Protein AF-A0A537R2C5-F1 (afdb_monomer)

Solvent-accessible surface area (backbone atoms only — not comparable to full-atom values): 10539 Å² total; per-residue (Å²): 134,56,74,46,48,55,47,27,55,50,44,60,73,50,42,86,79,53,72,88,40,37,68,60,28,15,55,44,18,40,30,24,37,72,54,64,41,47,84,68,10,50,63,32,22,53,49,10,32,71,73,36,77,84,40,62,63,21,53,47,34,40,43,50,49,23,58,80,66,71,33,44,68,65,31,44,73,51,46,56,64,50,57,74,73,48,57,84,86,39,92,55,37,40,61,50,36,50,53,49,22,50,29,27,50,74,73,66,39,53,68,61,19,46,50,37,43,58,64,37,50,54,46,62,78,69,73,76,79,80,99,71,70,89,83,88,86,62,95,45,97,82,61,68,70,84,76,79,79,70,78,91,76,66,76,92,85,81,86,75,92,61,96,76,83,78,67,85,86,81,82,81,82,75,133

Nearest PDB structures (foldseek):
  6b85-assembly1_J  TM=8.471E-01  e=8.759E-04  synthetic construct
  5lfl-assembly6_F  TM=8.154E-01  e=1.822E-03  Solidesulfovibrio magneticus RS-1
  5lfm-assembly6_F  TM=8.077E-01  e=2.326E-03  Solidesulfovibrio magneticus RS-1
  5g05-assembly1_H  TM=8.614E-01  e=6.811E-03  Homo sapiens
  5g04-assembly1_F  TM=8.557E-01  e=8.280E-03  Homo sapiens

pLDDT: mean 75.09, std 28.0, range [24.53, 98.62]

Foldseek 3Di:
DDPLVVQLVVLVVCVVVQDLPLV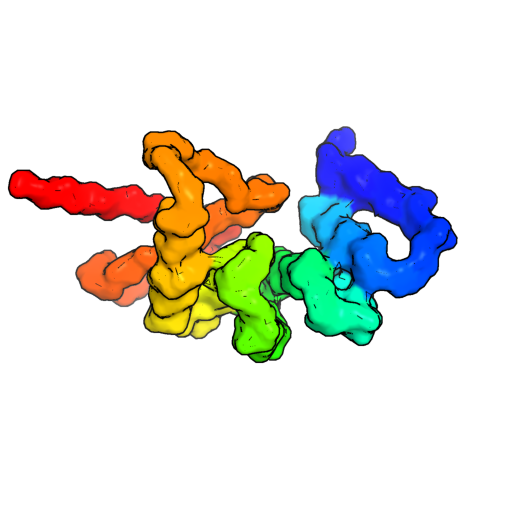SLLSNLQSCVLVVVLVVSQVSLVSSCVVPVLPLSSLLSNLSSCVSVVNLVSNLVNLVVNLVPDDLPDPCNLVSLQSNLVSCVSVVVQVSSQVSCVPRVVVVVPPDDDDDDDDDDDVRPLDAGDDHDDPVPDDPDDDDDDPDDDDDDDDPPDD

Mean predicted aligned error: 11.62 Å

Structure (mmCIF, N/CA/C/O backbone):
data_AF-A0A537R2C5-F1
#
_entry.id   AF-A0A537R2C5-F1
#
loop_
_atom_site.group_PDB
_atom_site.id
_atom_site.type_symbol
_atom_site.label_atom_id
_atom_site.label_alt_id
_atom_site.label_comp_id
_atom_site.label_asym_id
_atom_site.label_entity_id
_atom_site.label_seq_id
_atom_site.pdbx_PDB_ins_code
_atom_site.Cartn_x
_atom_site.Cartn_y
_atom_site.Cartn_z
_atom_site.occupancy
_atom_site.B_iso_or_equiv
_atom_site.auth_seq_id
_atom_site.auth_comp_id
_atom_site.auth_asym_id
_atom_site.auth_atom_id
_atom_site.pdbx_PDB_model_num
ATOM 1 N N . LEU A 1 1 ? 3.332 24.018 -11.115 1.00 61.28 1 LEU A N 1
ATOM 2 C CA . LEU A 1 1 ? 3.106 22.568 -10.921 1.00 61.28 1 LEU A CA 1
ATOM 3 C C . LEU A 1 1 ? 3.542 22.211 -9.506 1.00 61.28 1 LEU A C 1
ATOM 5 O O . LEU A 1 1 ? 4.468 22.844 -9.009 1.00 61.28 1 LEU A O 1
ATOM 9 N N . GLY A 1 2 ? 2.831 21.313 -8.822 1.00 88.69 2 GLY A N 1
ATOM 10 C CA . GLY A 1 2 ? 3.183 20.904 -7.456 1.00 88.69 2 GLY A CA 1
ATOM 11 C C . GLY A 1 2 ? 4.379 19.949 -7.443 1.00 88.69 2 GLY A C 1
ATOM 12 O O . GLY A 1 2 ? 4.576 19.212 -8.401 1.00 88.69 2 GLY A O 1
ATOM 13 N N . GLN A 1 3 ? 5.155 19.933 -6.354 1.00 90.94 3 GLN A N 1
ATOM 14 C CA . GLN A 1 3 ? 6.331 19.056 -6.212 1.00 90.94 3 GLN A CA 1
ATOM 15 C C . GLN A 1 3 ? 5.997 17.572 -6.444 1.00 90.94 3 GLN A C 1
ATOM 17 O O . GLN A 1 3 ? 6.756 16.867 -7.095 1.00 90.94 3 GLN A O 1
ATOM 22 N N . LYS A 1 4 ? 4.850 17.106 -5.936 1.00 90.44 4 LYS A N 1
ATOM 23 C CA . LYS A 1 4 ? 4.403 15.709 -6.066 1.00 90.44 4 LYS A CA 1
ATOM 24 C C . LYS A 1 4 ? 4.153 15.314 -7.522 1.00 90.44 4 LYS A C 1
ATOM 26 O O . LYS A 1 4 ? 4.653 14.289 -7.968 1.00 90.44 4 LYS A O 1
ATOM 31 N N . HIS A 1 5 ? 3.501 16.198 -8.268 1.00 93.62 5 HIS A N 1
ATOM 32 C CA . HIS A 1 5 ? 3.279 16.040 -9.699 1.00 93.62 5 HIS A CA 1
ATOM 33 C C . HIS A 1 5 ? 4.591 15.938 -10.482 1.00 93.62 5 HIS A C 1
ATOM 35 O O . HIS A 1 5 ? 4.765 15.025 -11.277 1.00 93.62 5 HIS A O 1
ATOM 41 N N . GLN A 1 6 ? 5.561 16.809 -10.184 1.00 96.25 6 GLN A N 1
ATOM 42 C CA . GLN A 1 6 ? 6.879 16.770 -10.833 1.00 96.25 6 GLN A CA 1
ATOM 43 C C . GLN A 1 6 ? 7.625 15.455 -10.566 1.00 96.25 6 GLN A C 1
ATOM 45 O O . GLN A 1 6 ? 8.358 14.973 -11.427 1.00 96.25 6 GLN A O 1
ATOM 50 N N . ILE A 1 7 ? 7.456 14.872 -9.375 1.00 94.94 7 ILE A N 1
ATOM 51 C CA . ILE A 1 7 ? 8.039 13.567 -9.044 1.00 94.94 7 ILE A CA 1
ATOM 52 C C . ILE A 1 7 ? 7.338 12.460 -9.839 1.00 94.94 7 ILE A C 1
ATOM 54 O O . ILE A 1 7 ? 8.027 11.598 -10.376 1.00 94.94 7 ILE A O 1
ATOM 58 N N . ALA A 1 8 ? 6.007 12.484 -9.956 1.00 96.44 8 ALA A N 1
ATOM 59 C CA . ALA A 1 8 ? 5.268 11.517 -10.771 1.00 96.44 8 ALA A CA 1
ATOM 60 C C . ALA A 1 8 ? 5.702 11.570 -12.248 1.00 96.44 8 ALA A C 1
ATOM 62 O O . ALA A 1 8 ? 6.111 10.544 -12.790 1.00 96.44 8 ALA A O 1
ATOM 63 N N . GLU A 1 9 ? 5.755 12.766 -12.845 1.00 97.81 9 GLU A N 1
ATOM 64 C CA . GLU A 1 9 ? 6.231 12.971 -14.223 1.00 97.81 9 GLU A CA 1
ATOM 65 C C . GLU A 1 9 ? 7.676 12.480 -14.420 1.00 97.81 9 GLU A C 1
ATOM 67 O O . GLU A 1 9 ? 8.003 11.860 -15.434 1.00 97.81 9 GLU A O 1
ATOM 72 N N . LEU A 1 10 ? 8.558 12.723 -13.442 1.00 97.44 10 LEU A N 1
ATOM 73 C CA . LEU A 1 10 ? 9.929 12.217 -13.486 1.00 97.44 10 LEU A CA 1
ATOM 74 C C . LEU A 1 10 ? 9.949 10.685 -13.502 1.00 97.44 10 LEU A C 1
ATOM 76 O O . LEU A 1 10 ? 10.650 10.104 -14.331 1.00 97.44 10 LEU A O 1
ATOM 80 N N . MET A 1 11 ? 9.186 10.036 -12.620 1.00 97.81 11 MET A N 1
ATOM 81 C CA . MET A 1 11 ? 9.103 8.575 -12.570 1.00 97.81 11 MET A CA 1
ATOM 82 C C . MET A 1 11 ? 8.558 8.006 -13.886 1.00 97.81 11 MET A C 1
ATOM 84 O O . MET A 1 11 ? 9.137 7.059 -14.414 1.00 97.81 11 MET A O 1
ATOM 88 N N . ASP A 1 12 ? 7.534 8.624 -14.479 1.00 97.56 12 ASP A N 1
ATOM 89 C CA . ASP A 1 12 ? 7.016 8.231 -15.796 1.00 97.56 12 ASP A CA 1
ATOM 90 C C . ASP A 1 12 ? 8.083 8.338 -16.890 1.00 97.56 12 ASP A C 1
ATOM 92 O O . ASP A 1 12 ? 8.248 7.418 -17.693 1.00 97.56 12 ASP A O 1
ATOM 96 N N . SER A 1 13 ? 8.854 9.430 -16.892 1.00 97.94 13 SER A N 1
ATOM 97 C CA . SER A 1 13 ? 9.886 9.674 -17.906 1.00 97.94 13 SER A CA 1
ATOM 98 C C . SER A 1 13 ? 11.009 8.633 -17.895 1.00 97.94 13 SER A C 1
ATOM 100 O O . SER A 1 13 ? 11.577 8.334 -18.946 1.00 97.94 13 SER A O 1
ATOM 102 N N . ILE A 1 14 ? 11.319 8.057 -16.728 1.00 97.69 14 ILE A N 1
ATOM 103 C CA . ILE A 1 14 ? 12.403 7.079 -16.578 1.00 97.69 14 ILE A CA 1
ATOM 104 C C . ILE A 1 14 ? 11.908 5.628 -16.577 1.00 97.69 14 ILE A C 1
ATOM 106 O O . ILE A 1 14 ? 12.720 4.725 -16.772 1.00 97.69 14 ILE A O 1
ATOM 110 N N . ALA A 1 15 ? 10.600 5.387 -16.418 1.00 97.38 15 ALA A N 1
ATOM 111 C CA . ALA A 1 15 ? 10.003 4.051 -16.345 1.00 97.38 15 ALA A CA 1
ATOM 112 C C . ALA A 1 15 ? 10.419 3.084 -17.476 1.00 97.38 15 ALA A C 1
ATOM 114 O O . ALA A 1 15 ? 10.689 1.918 -17.168 1.00 97.38 15 ALA A O 1
ATOM 115 N N . PRO A 1 16 ? 10.568 3.511 -18.752 1.00 97.00 16 PRO A N 1
ATOM 116 C CA . PRO A 1 16 ? 11.005 2.615 -19.827 1.00 97.00 16 PRO A CA 1
ATOM 117 C C . PRO A 1 16 ? 12.372 1.948 -19.599 1.00 97.00 16 PRO A C 1
ATOM 119 O O . PRO A 1 16 ? 12.661 0.932 -20.227 1.00 97.00 16 PRO A O 1
ATOM 122 N N . HIS A 1 17 ? 13.213 2.490 -18.712 1.00 97.19 17 HIS A N 1
ATOM 123 C CA . HIS A 1 17 ? 14.545 1.954 -18.418 1.00 97.19 17 HIS A CA 1
ATOM 124 C C . HIS A 1 17 ? 14.566 0.883 -17.320 1.00 97.19 17 HIS A C 1
ATOM 126 O O . HIS A 1 17 ? 15.577 0.198 -17.173 1.00 97.19 17 HIS A O 1
ATOM 132 N N . PHE A 1 18 ? 13.481 0.731 -16.555 1.00 95.50 18 PHE A N 1
ATOM 133 C CA . PHE A 1 18 ? 13.430 -0.155 -15.385 1.00 95.50 18 PHE A CA 1
ATOM 134 C C . PHE A 1 18 ? 12.603 -1.425 -15.611 1.00 95.50 18 PHE A C 1
ATOM 136 O O . PHE A 1 18 ? 12.719 -2.372 -14.835 1.00 95.50 18 PHE A O 1
ATOM 143 N N . GLY A 1 19 ? 11.794 -1.477 -16.676 1.00 92.56 19 GLY A N 1
ATOM 144 C CA . GLY A 1 19 ? 10.922 -2.619 -16.954 1.00 92.56 19 GLY A CA 1
ATOM 145 C C . GLY A 1 19 ? 10.036 -2.962 -15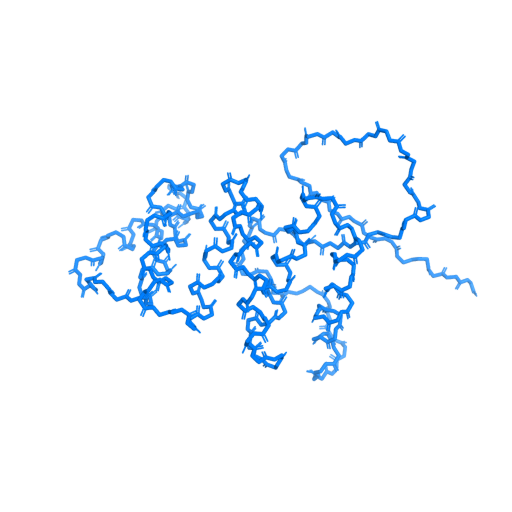.751 1.00 92.56 19 GLY A C 1
ATOM 146 O O . GLY A 1 19 ? 9.431 -2.080 -15.147 1.00 92.56 19 GLY A O 1
ATOM 147 N N . ASP A 1 20 ? 10.011 -4.243 -15.387 1.00 94.06 20 ASP A N 1
ATOM 148 C CA . ASP A 1 20 ? 9.252 -4.774 -14.249 1.00 94.06 20 ASP A CA 1
ATOM 149 C C . ASP A 1 20 ? 10.087 -4.832 -12.950 1.00 94.06 20 ASP A C 1
ATOM 151 O O . ASP A 1 20 ? 9.872 -5.701 -12.111 1.00 94.06 20 ASP A O 1
ATOM 155 N N . ASP A 1 21 ? 11.073 -3.953 -12.751 1.00 97.75 21 ASP A N 1
ATOM 156 C CA . ASP A 1 21 ? 11.837 -3.931 -11.499 1.00 97.75 21 ASP A CA 1
ATOM 157 C C . ASP A 1 21 ? 10.928 -3.640 -10.286 1.00 97.75 21 ASP A C 1
ATOM 159 O O . ASP A 1 21 ? 10.270 -2.598 -10.195 1.00 97.75 21 ASP A O 1
ATOM 163 N N . TYR A 1 22 ? 10.884 -4.572 -9.325 1.00 97.94 22 TYR A N 1
ATOM 164 C CA . TYR A 1 22 ? 9.967 -4.486 -8.184 1.00 97.94 22 TYR A CA 1
ATOM 165 C C . TYR A 1 22 ? 10.233 -3.245 -7.326 1.00 97.94 22 TYR A C 1
ATOM 167 O O . TYR A 1 22 ? 9.301 -2.692 -6.734 1.00 97.94 22 TYR A O 1
ATOM 175 N N . TRP A 1 23 ? 11.496 -2.820 -7.222 1.00 96.81 23 TRP A N 1
ATOM 176 C CA . TRP A 1 23 ? 11.889 -1.670 -6.421 1.00 96.81 23 TRP A CA 1
ATOM 177 C C . TRP A 1 23 ? 11.364 -0.407 -7.094 1.00 96.81 23 TRP A C 1
ATOM 179 O O . TRP A 1 23 ? 10.569 0.306 -6.480 1.00 96.81 23 TRP A O 1
ATOM 189 N N . PHE A 1 24 ? 11.663 -0.205 -8.376 1.00 98.12 24 PHE A N 1
ATOM 190 C CA . PHE A 1 24 ? 11.184 0.934 -9.149 1.00 98.12 24 PHE A CA 1
ATOM 191 C C . PHE A 1 24 ? 9.655 1.043 -9.139 1.00 98.12 24 PHE A C 1
ATOM 193 O O . PHE A 1 24 ? 9.118 2.105 -8.818 1.00 98.12 24 PHE A O 1
ATOM 200 N N . LEU A 1 25 ? 8.946 -0.064 -9.390 1.00 98.44 25 LEU A N 1
ATOM 201 C CA . LEU A 1 25 ? 7.481 -0.099 -9.376 1.00 98.44 25 LEU A CA 1
ATOM 202 C C . LEU A 1 25 ? 6.892 0.371 -8.038 1.00 98.44 25 LEU A C 1
ATOM 204 O O . LEU A 1 25 ? 5.871 1.059 -8.034 1.00 98.44 25 LEU A O 1
ATOM 208 N N . SER A 1 26 ? 7.542 0.061 -6.907 1.00 97.88 26 SER A N 1
ATOM 209 C CA . SER A 1 26 ? 7.080 0.528 -5.592 1.00 97.88 26 SER A CA 1
ATOM 210 C C . SER A 1 26 ? 7.213 2.044 -5.413 1.00 97.88 26 SER A C 1
ATOM 212 O O . SER A 1 26 ? 6.301 2.678 -4.885 1.00 97.88 26 SER A O 1
ATOM 214 N N . TYR A 1 27 ? 8.309 2.648 -5.884 1.00 97.69 27 TYR A N 1
ATOM 215 C CA . TYR A 1 27 ? 8.494 4.103 -5.838 1.00 97.69 27 TYR A CA 1
ATOM 216 C C . TYR A 1 27 ? 7.594 4.820 -6.841 1.00 97.69 27 TYR A C 1
ATOM 218 O O . TYR A 1 27 ? 7.046 5.874 -6.525 1.00 97.69 27 TYR A O 1
ATOM 226 N N . HIS A 1 28 ? 7.409 4.245 -8.031 1.00 98.25 28 HIS A N 1
ATOM 227 C CA . HIS A 1 28 ? 6.552 4.820 -9.065 1.00 98.25 28 HIS A CA 1
ATOM 228 C C . HIS A 1 28 ? 5.098 4.860 -8.602 1.00 98.25 28 HIS A C 1
ATOM 230 O O . HIS A 1 28 ? 4.462 5.911 -8.654 1.00 98.25 28 HIS A O 1
ATOM 236 N N . ALA A 1 29 ? 4.600 3.751 -8.051 1.00 98.06 29 ALA A N 1
ATOM 237 C CA . ALA A 1 29 ? 3.275 3.717 -7.450 1.00 98.06 29 ALA A CA 1
ATOM 238 C C . ALA A 1 29 ? 3.126 4.748 -6.324 1.00 98.06 29 ALA A C 1
ATOM 240 O O . ALA A 1 29 ? 2.067 5.359 -6.193 1.00 98.06 29 ALA A O 1
ATOM 241 N N . MET A 1 30 ? 4.182 4.980 -5.536 1.00 96.81 30 MET A N 1
ATOM 242 C CA . MET A 1 30 ? 4.128 5.980 -4.479 1.00 96.81 30 MET A CA 1
ATOM 243 C C . MET A 1 30 ? 4.047 7.407 -4.998 1.00 96.81 30 MET A C 1
ATOM 245 O O . MET A 1 30 ? 3.183 8.155 -4.546 1.00 96.81 30 MET A O 1
ATOM 249 N N . ALA A 1 31 ? 4.865 7.760 -5.986 1.00 96.62 31 ALA A N 1
ATOM 250 C CA . ALA A 1 31 ? 4.797 9.066 -6.629 1.00 96.62 31 ALA A CA 1
ATOM 251 C C . ALA A 1 31 ? 3.400 9.339 -7.218 1.00 96.62 31 ALA A C 1
ATOM 253 O O . ALA A 1 31 ? 2.819 10.394 -6.963 1.00 96.62 31 ALA A O 1
ATOM 254 N N . LEU A 1 32 ? 2.830 8.357 -7.925 1.00 97.44 32 LEU A N 1
ATOM 255 C CA . LEU A 1 32 ? 1.480 8.444 -8.492 1.00 97.44 32 LEU A CA 1
ATOM 256 C C . LEU A 1 32 ? 0.409 8.583 -7.406 1.00 97.44 32 LEU A C 1
ATOM 258 O O . LEU A 1 32 ? -0.459 9.448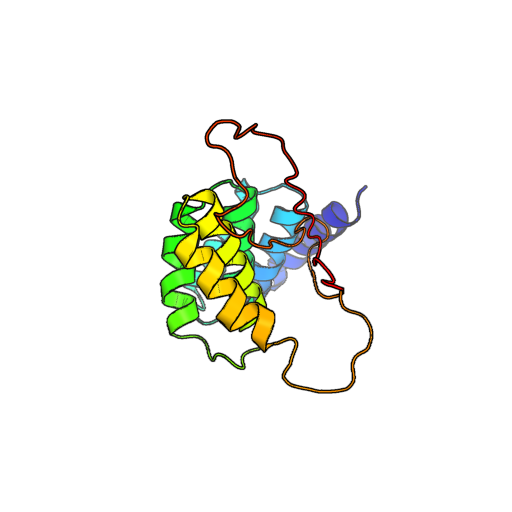 -7.499 1.00 97.44 32 LEU A O 1
ATOM 262 N N . SER A 1 33 ? 0.483 7.775 -6.345 1.00 95.69 33 SER A N 1
ATOM 263 C CA . SER A 1 33 ? -0.464 7.839 -5.227 1.00 95.69 33 SER A CA 1
ATOM 264 C C . SER A 1 33 ? -0.432 9.196 -4.531 1.00 95.69 33 SER A C 1
ATOM 266 O O . SER A 1 33 ? -1.478 9.758 -4.218 1.00 95.69 33 SER A O 1
ATOM 268 N N . GLU A 1 34 ? 0.758 9.754 -4.306 1.00 91.81 34 GLU A N 1
ATOM 269 C CA . GLU A 1 34 ? 0.906 11.057 -3.667 1.00 91.81 34 GLU A CA 1
ATOM 270 C C . GLU A 1 34 ? 0.386 12.210 -4.531 1.00 91.81 34 GLU A C 1
ATOM 272 O O . GLU A 1 34 ? -0.102 13.204 -3.978 1.00 91.81 34 GLU A O 1
ATOM 277 N N . ASP A 1 35 ? 0.470 12.073 -5.856 1.00 94.75 35 ASP A N 1
ATOM 278 C CA . ASP A 1 35 ? -0.135 12.987 -6.829 1.00 94.75 35 ASP A CA 1
ATOM 279 C C . ASP A 1 35 ? -1.651 12.762 -7.012 1.00 94.75 35 ASP A C 1
ATOM 281 O O . ASP A 1 35 ? -2.327 13.535 -7.686 1.00 94.75 35 ASP A O 1
ATOM 285 N N . GLY A 1 36 ? -2.221 11.738 -6.367 1.00 93.56 36 GLY A N 1
ATOM 286 C CA . GLY A 1 36 ? -3.647 11.403 -6.426 1.00 93.56 36 GLY A CA 1
ATOM 287 C C . GLY A 1 36 ? -4.044 10.509 -7.606 1.00 93.56 36 GLY A C 1
ATOM 288 O O . GLY A 1 36 ? -5.227 10.222 -7.785 1.00 93.56 36 GLY A O 1
ATOM 289 N N . GLN A 1 37 ? -3.079 10.019 -8.384 1.00 96.94 37 GLN A N 1
ATOM 290 C CA . GLN A 1 37 ? -3.276 9.125 -9.527 1.00 96.94 37 GLN A CA 1
ATOM 291 C C . GLN A 1 37 ? -3.423 7.659 -9.067 1.00 96.94 37 GLN A C 1
ATOM 293 O O . GLN A 1 37 ? -2.671 6.765 -9.457 1.00 96.94 37 GLN A O 1
ATOM 298 N N . LEU A 1 38 ? -4.399 7.398 -8.190 1.00 96.25 38 LEU A N 1
ATOM 299 C CA . LEU A 1 38 ? -4.562 6.105 -7.505 1.00 96.25 38 LEU A CA 1
ATOM 300 C C . LEU A 1 38 ? -4.845 4.936 -8.460 1.00 96.25 38 LEU A C 1
ATOM 302 O O . LEU A 1 38 ? -4.341 3.832 -8.245 1.00 96.25 38 LEU A O 1
ATOM 306 N N . ALA A 1 39 ? -5.602 5.183 -9.533 1.00 97.69 39 ALA A N 1
ATOM 307 C CA . ALA A 1 39 ? -5.913 4.173 -10.546 1.00 97.69 39 ALA A CA 1
ATOM 308 C C . ALA A 1 39 ? -4.654 3.654 -11.261 1.00 97.69 39 ALA A C 1
ATOM 310 O O . ALA A 1 39 ? -4.583 2.479 -11.612 1.00 97.69 39 ALA A O 1
ATOM 311 N N . GLU A 1 40 ? -3.646 4.510 -11.433 1.00 97.94 40 GLU A N 1
ATOM 312 C CA . GLU A 1 40 ? -2.367 4.153 -12.053 1.00 97.94 40 GLU A CA 1
ATOM 313 C C . GLU A 1 40 ? -1.382 3.567 -11.034 1.00 97.94 40 GLU A C 1
ATOM 315 O O . GLU A 1 40 ? -0.597 2.673 -11.360 1.00 97.94 40 GLU A O 1
ATOM 320 N N . ALA A 1 41 ? -1.454 4.019 -9.778 1.00 98.25 41 ALA A N 1
ATOM 321 C CA . ALA A 1 41 ? -0.631 3.513 -8.685 1.00 98.25 41 ALA A CA 1
ATOM 322 C C . ALA A 1 41 ? -0.950 2.050 -8.322 1.00 98.25 41 ALA A C 1
ATOM 324 O O . ALA A 1 41 ? -0.030 1.249 -8.129 1.00 98.25 41 ALA A O 1
ATOM 325 N N . ARG A 1 42 ? -2.240 1.686 -8.245 1.00 98.19 42 ARG A N 1
ATOM 326 C CA . ARG A 1 42 ? -2.723 0.357 -7.819 1.00 98.19 42 ARG A CA 1
ATOM 327 C C . ARG A 1 42 ? -2.079 -0.820 -8.575 1.00 98.19 42 ARG A C 1
ATOM 329 O O . ARG A 1 42 ? -1.446 -1.644 -7.913 1.00 98.19 42 ARG A O 1
ATOM 336 N N . PRO A 1 43 ? -2.148 -0.914 -9.916 1.00 98.31 43 PRO A N 1
ATOM 337 C CA . PRO A 1 43 ? -1.568 -2.053 -10.631 1.00 98.31 43 PRO A CA 1
ATOM 338 C C . PRO A 1 43 ? -0.041 -2.128 -10.485 1.00 98.31 43 PRO A C 1
ATOM 340 O O . PRO A 1 43 ? 0.527 -3.220 -10.448 1.00 98.31 43 PRO A O 1
ATOM 343 N N . LYS A 1 44 ? 0.648 -0.985 -10.359 1.00 98.44 44 LYS A N 1
ATOM 344 C CA . LYS A 1 44 ? 2.108 -0.955 -10.176 1.00 98.44 44 LYS A CA 1
ATOM 345 C C . LYS A 1 44 ? 2.520 -1.489 -8.812 1.00 98.44 44 LYS A C 1
ATOM 347 O O . LYS A 1 44 ? 3.462 -2.278 -8.728 1.00 98.44 44 LYS A O 1
ATOM 352 N N . ILE A 1 45 ? 1.817 -1.092 -7.749 1.00 98.56 45 ILE A N 1
ATOM 353 C CA . ILE A 1 45 ? 2.160 -1.561 -6.409 1.00 98.56 45 ILE A CA 1
ATOM 354 C C . ILE A 1 45 ? 1.817 -3.036 -6.216 1.00 98.56 45 ILE A C 1
ATOM 356 O O . ILE A 1 45 ? 2.612 -3.763 -5.628 1.00 98.56 45 ILE A O 1
ATOM 360 N N . GLU A 1 46 ? 0.704 -3.501 -6.788 1.00 98.38 46 GLU A N 1
ATOM 361 C CA . GLU A 1 46 ? 0.347 -4.923 -6.822 1.00 98.38 46 GLU A CA 1
ATOM 362 C C . GLU A 1 46 ? 1.400 -5.747 -7.563 1.00 98.38 46 GLU A C 1
ATOM 364 O O . GLU A 1 46 ? 1.846 -6.783 -7.067 1.00 98.38 46 GLU A O 1
ATOM 369 N N . ARG A 1 47 ? 1.874 -5.256 -8.715 1.00 98.38 47 ARG A N 1
ATOM 370 C CA . ARG A 1 47 ? 2.960 -5.904 -9.456 1.00 98.38 47 ARG A CA 1
ATOM 371 C C . ARG A 1 47 ? 4.256 -5.944 -8.645 1.00 98.38 47 ARG A C 1
ATOM 373 O O . ARG A 1 47 ? 4.902 -6.989 -8.608 1.00 98.38 47 ARG A O 1
ATOM 380 N N . SER A 1 48 ? 4.614 -4.852 -7.969 1.00 98.62 48 SER A N 1
ATOM 381 C CA . SER A 1 48 ? 5.802 -4.779 -7.109 1.00 98.62 48 SER A CA 1
ATOM 382 C C . SER A 1 48 ? 5.775 -5.828 -5.992 1.00 98.62 48 SER A C 1
ATOM 384 O O . SER A 1 48 ? 6.727 -6.603 -5.857 1.00 98.62 48 SER A O 1
ATOM 386 N N . VAL A 1 49 ? 4.681 -5.904 -5.222 1.00 98.25 49 VAL A N 1
ATOM 387 C CA . VAL A 1 49 ? 4.572 -6.868 -4.112 1.00 98.25 49 VAL A CA 1
ATOM 388 C C . VAL A 1 49 ? 4.450 -8.310 -4.603 1.00 98.25 49 VAL A C 1
ATOM 390 O O . VAL A 1 49 ? 4.925 -9.215 -3.926 1.00 98.25 49 VAL A O 1
ATOM 393 N N . ALA A 1 50 ? 3.887 -8.544 -5.793 1.00 98.25 50 ALA A N 1
ATOM 394 C CA . ALA A 1 50 ? 3.859 -9.874 -6.400 1.00 98.25 50 ALA A CA 1
ATOM 395 C C . ALA A 1 50 ? 5.257 -10.354 -6.828 1.00 98.25 50 ALA A C 1
ATOM 397 O O . ALA A 1 50 ? 5.572 -11.535 -6.696 1.00 98.25 50 ALA A O 1
ATOM 398 N N . LEU A 1 51 ? 6.100 -9.450 -7.335 1.00 98.44 51 LEU A N 1
ATOM 399 C CA . LEU A 1 51 ? 7.468 -9.768 -7.754 1.00 98.44 51 LEU A CA 1
ATOM 400 C C . LEU A 1 51 ? 8.412 -9.986 -6.570 1.00 98.44 51 LEU A C 1
ATOM 402 O O . LEU A 1 51 ? 9.275 -10.861 -6.625 1.00 98.44 51 LEU A O 1
ATOM 406 N N . ASN A 1 52 ? 8.256 -9.204 -5.499 1.00 97.75 52 ASN A N 1
ATOM 407 C CA . ASN A 1 52 ? 9.004 -9.398 -4.263 1.00 97.75 52 ASN A CA 1
ATOM 408 C C . ASN A 1 52 ? 8.113 -9.174 -3.029 1.00 97.75 52 ASN A C 1
ATOM 410 O O . ASN A 1 52 ? 8.066 -8.061 -2.492 1.00 97.75 52 AS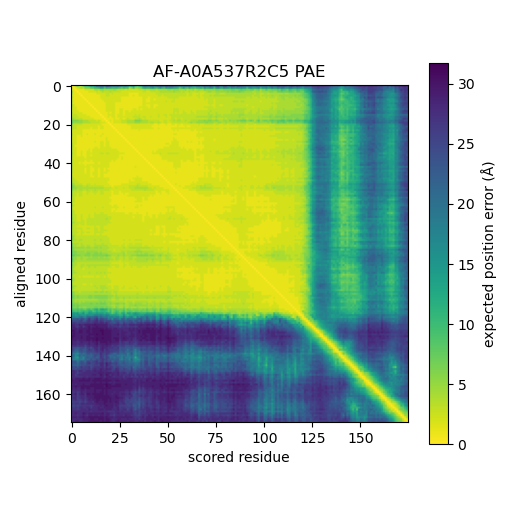N A O 1
ATOM 414 N N . PRO A 1 53 ? 7.479 -10.244 -2.514 1.00 95.56 53 PRO A N 1
ATOM 415 C CA . PRO A 1 53 ? 6.590 -10.160 -1.358 1.00 95.56 53 PRO A CA 1
ATOM 416 C C . PRO A 1 53 ? 7.274 -9.694 -0.073 1.00 95.56 53 PRO A C 1
ATOM 418 O O . PRO A 1 53 ? 6.598 -9.212 0.823 1.00 95.56 53 PRO A O 1
ATOM 421 N N . LYS A 1 54 ? 8.605 -9.801 0.039 1.00 94.12 54 LYS A N 1
ATOM 422 C CA . LYS A 1 54 ? 9.364 -9.403 1.239 1.00 94.12 54 LYS A CA 1
ATOM 423 C C . LYS A 1 54 ? 9.902 -7.970 1.168 1.00 94.12 54 LYS A C 1
ATOM 425 O O . LYS A 1 54 ? 10.592 -7.524 2.084 1.00 94.12 54 LYS A O 1
ATOM 430 N N . ASN A 1 55 ? 9.606 -7.235 0.095 1.00 93.44 55 ASN A N 1
ATOM 431 C CA . ASN A 1 55 ? 10.019 -5.845 -0.047 1.00 93.44 55 ASN A CA 1
ATOM 432 C C . ASN A 1 55 ? 9.214 -4.936 0.897 1.00 93.44 55 ASN A C 1
ATOM 434 O O . ASN A 1 55 ? 8.066 -4.595 0.613 1.00 93.44 55 ASN A O 1
ATOM 438 N N . ALA A 1 56 ? 9.843 -4.480 1.980 1.00 94.81 56 ALA A N 1
ATOM 439 C CA . ALA A 1 56 ? 9.217 -3.588 2.956 1.00 94.81 56 ALA A CA 1
ATOM 440 C C . ALA A 1 56 ? 8.738 -2.254 2.354 1.00 94.81 56 ALA A C 1
ATOM 442 O O . ALA A 1 56 ? 7.688 -1.744 2.740 1.00 94.81 56 ALA A O 1
ATOM 443 N N . HIS A 1 57 ? 9.454 -1.718 1.358 1.00 95.50 57 HIS A N 1
ATOM 444 C CA . HIS A 1 57 ? 9.019 -0.509 0.656 1.00 95.50 57 HIS A CA 1
ATOM 445 C C . HIS A 1 57 ? 7.775 -0.770 -0.209 1.00 95.50 57 HIS A C 1
ATOM 447 O O . HIS A 1 57 ? 6.867 0.056 -0.263 1.00 95.50 57 HIS A O 1
ATOM 453 N N . GLY A 1 58 ? 7.695 -1.949 -0.834 1.00 97.44 58 GLY A N 1
ATOM 454 C CA . GLY A 1 58 ? 6.506 -2.407 -1.556 1.00 97.44 58 GLY A CA 1
ATOM 455 C C . GLY A 1 58 ? 5.306 -2.587 -0.626 1.00 97.44 58 GLY A C 1
ATOM 456 O O . GLY A 1 58 ? 4.215 -2.118 -0.936 1.00 97.44 58 GLY A O 1
ATOM 457 N N . ALA A 1 59 ? 5.514 -3.176 0.555 1.00 98.12 59 ALA A N 1
ATOM 458 C CA . ALA A 1 59 ? 4.465 -3.308 1.563 1.00 98.12 59 ALA A CA 1
ATOM 459 C C . ALA A 1 59 ? 3.951 -1.945 2.055 1.00 98.12 59 ALA A C 1
ATOM 461 O O . ALA A 1 59 ? 2.742 -1.742 2.176 1.00 98.12 59 ALA A O 1
ATOM 462 N N . HIS A 1 60 ? 4.859 -0.987 2.267 1.00 96.44 60 HIS A N 1
ATOM 463 C CA . HIS A 1 60 ? 4.505 0.391 2.606 1.00 96.44 60 HIS A CA 1
ATOM 464 C C . HIS A 1 60 ? 3.701 1.066 1.495 1.00 96.44 60 HIS A C 1
ATOM 466 O O . HIS A 1 60 ? 2.631 1.614 1.765 1.00 96.44 60 HIS A O 1
ATOM 472 N N . GLY A 1 61 ? 4.173 0.990 0.249 1.00 96.50 61 GLY A N 1
ATOM 473 C CA . GLY A 1 61 ? 3.446 1.546 -0.885 1.00 96.50 61 GLY A CA 1
ATOM 474 C C . GLY A 1 61 ? 2.048 0.939 -1.009 1.00 96.50 61 GLY A C 1
ATOM 475 O O . GLY A 1 61 ? 1.089 1.672 -1.228 1.00 96.50 61 GLY A O 1
ATOM 476 N N . PHE A 1 62 ? 1.901 -0.377 -0.805 1.00 98.44 62 PHE A N 1
ATOM 477 C CA . PHE A 1 62 ? 0.605 -1.055 -0.910 1.00 98.44 62 PHE A CA 1
ATOM 478 C C . PHE A 1 62 ? -0.369 -0.552 0.157 1.00 98.44 62 PHE A C 1
ATOM 480 O O . PHE A 1 62 ? -1.495 -0.163 -0.159 1.00 98.44 62 PHE A O 1
ATOM 487 N N 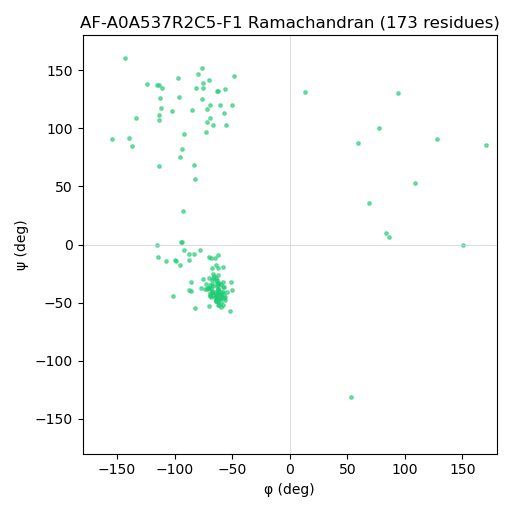. ALA A 1 63 ? 0.092 -0.497 1.409 1.00 96.81 63 ALA A N 1
ATOM 488 C CA . ALA A 1 63 ? -0.671 0.031 2.532 1.00 96.81 63 ALA A CA 1
ATOM 489 C C . ALA A 1 63 ? -1.144 1.466 2.292 1.00 96.81 63 ALA A C 1
ATOM 491 O O . ALA A 1 63 ? -2.297 1.803 2.556 1.00 96.81 63 ALA A O 1
ATOM 492 N N . HIS A 1 64 ? -0.251 2.311 1.783 1.00 94.50 64 HIS A N 1
ATOM 493 C CA . HIS A 1 64 ? -0.542 3.712 1.533 1.00 94.50 64 HIS A CA 1
ATOM 494 C C . HIS A 1 64 ? -1.535 3.894 0.374 1.00 94.50 64 HIS A C 1
ATOM 496 O O . HIS A 1 64 ? -2.487 4.658 0.515 1.00 94.50 64 HIS A O 1
ATOM 502 N N . VAL A 1 65 ? -1.398 3.138 -0.723 1.00 96.88 65 VAL A N 1
ATOM 503 C CA . VAL A 1 65 ? -2.381 3.162 -1.821 1.00 96.88 65 VAL A CA 1
ATOM 504 C C . VAL A 1 65 ? -3.759 2.705 -1.330 1.00 96.88 65 VAL A C 1
ATOM 506 O O . VAL A 1 65 ? -4.756 3.350 -1.648 1.00 96.88 65 VAL A O 1
ATOM 509 N N . CYS A 1 66 ? -3.849 1.647 -0.513 1.00 97.12 66 CYS A N 1
ATOM 510 C CA . CYS A 1 66 ? -5.121 1.241 0.100 1.00 97.12 66 CYS A CA 1
ATOM 511 C C . CYS A 1 66 ? -5.702 2.311 1.032 1.00 97.12 66 CYS A C 1
ATOM 513 O O . CYS A 1 66 ? -6.913 2.519 1.026 1.00 97.12 66 CYS A O 1
ATOM 515 N N . TYR A 1 67 ? -4.863 2.999 1.809 1.00 91.19 67 TYR A N 1
ATOM 516 C CA . TYR A 1 67 ? -5.303 4.084 2.685 1.00 91.19 67 TYR A CA 1
ATOM 517 C C . TYR A 1 67 ? -5.922 5.242 1.889 1.00 91.19 67 TYR A C 1
ATOM 519 O O . TYR A 1 67 ? -7.057 5.627 2.165 1.00 91.19 67 TYR A O 1
ATOM 527 N N . GLU A 1 68 ? -5.229 5.753 0.867 1.00 90.62 68 GLU A N 1
ATOM 528 C CA . GLU A 1 68 ? -5.745 6.839 0.017 1.00 90.62 68 GLU A CA 1
ATOM 529 C C . GLU A 1 68 ? -6.962 6.393 -0.821 1.00 90.62 68 GLU A C 1
ATOM 531 O O . GLU A 1 68 ? -7.817 7.213 -1.150 1.00 90.62 68 GLU A O 1
ATOM 536 N N . SER A 1 69 ? -7.084 5.091 -1.113 1.00 92.94 69 SER A N 1
ATOM 537 C CA . SER A 1 69 ? -8.240 4.508 -1.818 1.00 92.94 69 SER A CA 1
ATOM 538 C C . SER A 1 69 ? -9.437 4.206 -0.906 1.00 92.94 69 SER A C 1
ATOM 540 O O . SER A 1 69 ? -10.510 3.871 -1.402 1.00 92.94 69 SER A O 1
ATOM 542 N N . GLY A 1 70 ? -9.290 4.319 0.420 1.00 93.88 70 GLY A N 1
ATOM 543 C CA . GLY A 1 70 ? -10.355 3.991 1.371 1.00 93.88 70 GLY A CA 1
ATOM 544 C C . GLY A 1 70 ? -10.677 2.493 1.448 1.00 93.88 70 GLY A C 1
ATOM 545 O O . GLY A 1 70 ? -11.835 2.131 1.638 1.00 93.88 70 GLY A O 1
ATOM 546 N N . GLU A 1 71 ? -9.665 1.630 1.314 1.00 97.00 71 GLU A N 1
ATOM 547 C CA . GLU A 1 71 ? -9.797 0.165 1.264 1.00 97.00 71 GLU A CA 1
ATOM 548 C C . GLU A 1 71 ? -9.151 -0.521 2.490 1.00 97.00 71 GLU A C 1
ATOM 550 O O . GLU A 1 71 ? -8.124 -1.203 2.362 1.00 97.00 71 GLU A O 1
ATOM 555 N N . PRO A 1 72 ? -9.705 -0.345 3.705 1.00 95.19 72 PRO A N 1
ATOM 556 C CA . PRO A 1 72 ? -9.096 -0.869 4.925 1.00 95.19 72 PRO A CA 1
ATOM 557 C C . PRO A 1 72 ? -9.099 -2.405 4.984 1.00 95.19 72 PRO A C 1
ATOM 559 O O . PRO A 1 72 ? -8.114 -2.984 5.435 1.00 95.19 72 PRO A O 1
ATOM 562 N N . ASP A 1 73 ? -10.133 -3.083 4.473 1.00 98.38 73 ASP A N 1
ATOM 563 C CA . ASP A 1 73 ? -10.184 -4.554 4.433 1.00 98.38 73 ASP A CA 1
ATOM 564 C C . ASP A 1 73 ? -9.036 -5.145 3.603 1.00 98.38 73 ASP A C 1
ATOM 566 O O . ASP A 1 73 ? -8.330 -6.053 4.051 1.00 98.38 73 ASP A O 1
ATOM 570 N N . THR A 1 74 ? -8.791 -4.571 2.421 1.00 98.19 74 THR A N 1
ATOM 571 C CA . THR A 1 74 ? -7.685 -4.953 1.532 1.00 98.19 74 THR A CA 1
ATOM 572 C C . THR A 1 74 ? -6.333 -4.703 2.194 1.00 98.19 74 THR A C 1
ATOM 574 O O . THR A 1 74 ? -5.460 -5.574 2.178 1.00 98.19 74 THR A O 1
ATOM 577 N N . ALA A 1 75 ? -6.159 -3.535 2.822 1.00 97.75 75 ALA A N 1
ATOM 578 C CA . ALA A 1 75 ? -4.931 -3.211 3.540 1.00 97.75 75 ALA A CA 1
ATOM 579 C C . ALA A 1 75 ? -4.668 -4.200 4.683 1.00 97.75 75 ALA A C 1
ATOM 581 O O . ALA A 1 75 ? -3.539 -4.663 4.840 1.00 97.75 75 ALA A O 1
ATOM 582 N N . ARG A 1 76 ? -5.705 -4.552 5.457 1.00 97.94 76 ARG A N 1
ATOM 583 C CA . ARG A 1 76 ? -5.602 -5.482 6.588 1.00 97.94 76 ARG A CA 1
ATOM 584 C C . ARG A 1 76 ? -5.213 -6.879 6.135 1.00 97.94 76 ARG A C 1
ATOM 586 O O . ARG A 1 76 ? -4.293 -7.464 6.703 1.00 97.94 76 ARG A O 1
ATOM 593 N N . ALA A 1 77 ? -5.901 -7.394 5.116 1.00 98.31 77 ALA A N 1
ATOM 594 C CA . ALA A 1 77 ? -5.665 -8.728 4.573 1.00 98.31 77 ALA A CA 1
ATOM 595 C C . ALA A 1 77 ? -4.217 -8.908 4.093 1.00 98.31 77 ALA A C 1
ATOM 597 O O . ALA A 1 77 ? -3.662 -9.998 4.212 1.00 98.31 77 ALA A O 1
ATOM 598 N N . PHE A 1 78 ? -3.598 -7.833 3.600 1.00 98.12 78 PHE A N 1
ATOM 599 C CA . PHE A 1 78 ? -2.195 -7.820 3.205 1.00 98.12 78 PHE A CA 1
ATOM 600 C C . PHE A 1 78 ? -1.237 -7.603 4.390 1.00 98.12 78 PHE A C 1
ATOM 602 O O . PHE A 1 78 ? -0.325 -8.401 4.601 1.00 98.12 78 PHE A O 1
ATOM 609 N N . LEU A 1 79 ? -1.420 -6.535 5.174 1.00 97.06 79 LEU A N 1
ATOM 610 C CA . LEU A 1 79 ? -0.441 -6.109 6.180 1.00 97.06 79 LEU A CA 1
ATOM 611 C C . LEU A 1 79 ? -0.355 -7.028 7.392 1.00 97.06 79 LEU A C 1
ATOM 613 O O . LEU A 1 79 ? 0.737 -7.206 7.928 1.00 97.06 79 LEU A O 1
ATOM 617 N N . LEU A 1 80 ? -1.482 -7.577 7.846 1.00 96.00 80 LEU A N 1
ATOM 618 C CA . LEU A 1 80 ? -1.523 -8.384 9.061 1.00 96.00 80 LEU A CA 1
ATOM 619 C C . LEU A 1 80 ? -0.609 -9.625 8.969 1.00 96.00 80 LEU A C 1
ATOM 621 O O . LEU A 1 80 ? 0.261 -9.765 9.831 1.00 96.00 80 LEU A O 1
ATOM 625 N N . PRO A 1 81 ? -0.721 -10.500 7.945 1.00 96.81 81 PRO A N 1
ATOM 626 C CA . PRO A 1 81 ? 0.216 -11.613 7.790 1.00 96.81 81 PRO A CA 1
ATOM 627 C C . PRO A 1 81 ? 1.636 -11.145 7.438 1.00 96.81 81 PRO A C 1
ATOM 629 O O . PRO A 1 81 ? 2.601 -11.743 7.902 1.00 96.81 81 PRO A O 1
ATOM 632 N N . TRP A 1 82 ? 1.788 -10.055 6.678 1.00 97.06 82 TRP A N 1
ATOM 633 C CA . TRP A 1 82 ? 3.107 -9.545 6.287 1.00 97.06 82 TRP A CA 1
ATOM 634 C C . TRP A 1 82 ? 3.947 -9.106 7.496 1.00 97.06 82 TRP A C 1
ATOM 636 O O . TRP A 1 82 ? 5.115 -9.474 7.623 1.00 97.06 82 TRP A O 1
ATOM 646 N N . LEU A 1 83 ? 3.343 -8.354 8.422 1.00 94.56 83 LEU A N 1
ATOM 647 C CA . LEU A 1 83 ? 3.997 -7.901 9.652 1.00 94.56 83 LEU A CA 1
ATOM 648 C C . LEU A 1 83 ? 4.327 -9.048 10.609 1.00 94.56 83 LEU A C 1
ATOM 650 O O . LEU A 1 83 ? 5.299 -8.941 11.352 1.00 94.56 83 LEU A O 1
ATOM 654 N N . ALA A 1 84 ? 3.552 -10.136 10.588 1.00 93.75 84 ALA A N 1
ATOM 655 C CA . ALA A 1 84 ? 3.828 -11.311 11.410 1.00 93.75 84 ALA A CA 1
ATOM 656 C C . ALA A 1 84 ? 5.141 -12.013 11.013 1.00 93.75 84 ALA A C 1
ATOM 658 O O . ALA A 1 84 ? 5.777 -12.644 11.857 1.00 93.75 84 ALA A O 1
ATOM 659 N N . GLU A 1 85 ? 5.562 -11.887 9.751 1.00 94.69 85 GLU A N 1
ATOM 660 C CA . GLU A 1 85 ? 6.814 -12.455 9.237 1.00 94.69 85 GLU A CA 1
ATOM 661 C 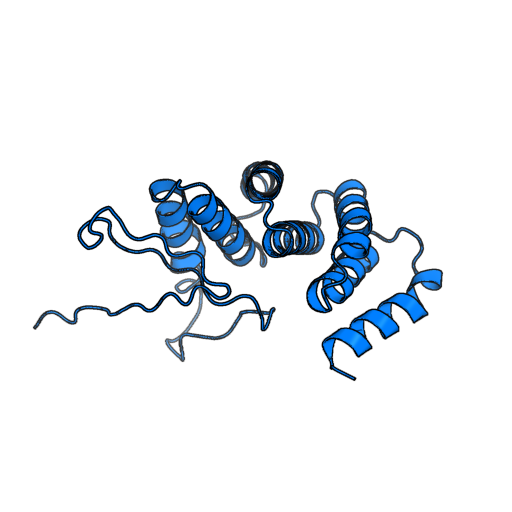C . GLU A 1 85 ? 7.992 -11.465 9.249 1.00 94.69 85 GLU A C 1
ATOM 663 O O . GLU A 1 85 ? 9.150 -11.878 9.139 1.00 94.69 85 GLU A O 1
ATOM 668 N N . TYR A 1 86 ? 7.724 -10.161 9.359 1.00 93.25 86 TYR A N 1
ATOM 669 C CA . TYR A 1 86 ? 8.757 -9.130 9.293 1.00 93.25 86 TYR A CA 1
ATOM 670 C C . TYR A 1 86 ? 9.482 -8.954 10.643 1.00 93.25 86 TYR A C 1
ATOM 672 O O . TYR A 1 86 ? 8.825 -8.869 11.685 1.00 93.25 86 TYR A O 1
ATOM 680 N N . PRO A 1 87 ? 10.830 -8.861 10.666 1.00 90.25 87 PRO A N 1
ATOM 681 C CA . PRO A 1 87 ? 11.582 -8.669 11.904 1.00 90.25 87 PRO A CA 1
ATOM 682 C C . PRO A 1 87 ? 11.139 -7.419 12.671 1.00 90.25 87 PRO A C 1
ATOM 684 O O . PRO A 1 87 ? 11.008 -6.339 12.093 1.00 90.25 87 PRO A O 1
ATOM 687 N N . ARG A 1 88 ? 10.949 -7.557 13.989 1.00 87.44 88 ARG A N 1
ATOM 688 C CA . ARG A 1 88 ? 10.476 -6.461 14.857 1.00 87.44 88 ARG A CA 1
ATOM 689 C C . ARG A 1 88 ? 11.477 -5.315 15.016 1.00 87.44 88 ARG A C 1
ATOM 691 O O . ARG A 1 88 ? 11.086 -4.229 15.416 1.00 87.44 88 ARG A O 1
ATOM 698 N N . ASP A 1 89 ? 12.750 -5.568 14.736 1.00 84.56 89 ASP A N 1
ATOM 699 C CA . ASP A 1 89 ? 13.842 -4.591 14.690 1.00 84.56 89 ASP A CA 1
ATOM 700 C C . ASP A 1 89 ? 14.096 -4.046 13.271 1.00 84.56 89 ASP A C 1
ATOM 702 O O . ASP A 1 89 ? 15.004 -3.242 13.056 1.00 84.56 89 ASP A O 1
ATOM 706 N N . GLY A 1 90 ? 13.298 -4.475 12.288 1.00 85.88 90 GLY A N 1
ATOM 707 C CA . GLY A 1 90 ? 13.382 -4.001 10.917 1.00 85.88 90 GLY A CA 1
ATOM 708 C C . GLY A 1 90 ? 12.911 -2.554 10.783 1.00 85.88 90 GLY A C 1
ATOM 709 O O . GLY A 1 90 ? 11.907 -2.155 11.364 1.00 85.88 90 GLY A O 1
ATOM 710 N N . PHE A 1 91 ? 13.594 -1.779 9.937 1.00 85.88 91 PHE A N 1
ATOM 711 C CA . PHE A 1 91 ? 13.362 -0.338 9.750 1.00 85.88 91 PHE A CA 1
ATOM 712 C C . PHE A 1 91 ? 11.897 0.055 9.475 1.00 85.88 91 PHE A C 1
ATOM 714 O O . PHE A 1 91 ? 11.462 1.134 9.864 1.00 85.88 91 PHE A O 1
ATOM 721 N N . PHE A 1 92 ? 11.130 -0.802 8.796 1.00 88.25 92 PHE A N 1
ATOM 722 C CA . PHE A 1 92 ? 9.730 -0.527 8.460 1.00 88.25 92 PHE A CA 1
ATOM 723 C C . PHE A 1 92 ? 8.721 -1.041 9.494 1.00 88.25 92 PHE A C 1
ATOM 725 O O . PHE A 1 92 ? 7.530 -0.786 9.321 1.00 88.25 92 PHE A O 1
ATOM 732 N N . TYR A 1 93 ? 9.145 -1.758 10.540 1.00 88.19 93 TYR A N 1
ATOM 733 C CA . TYR A 1 93 ? 8.223 -2.460 11.435 1.00 88.19 93 TYR A CA 1
ATOM 734 C C . TYR A 1 93 ? 7.269 -1.487 12.137 1.00 88.19 93 TYR A C 1
ATOM 736 O O . TYR A 1 93 ? 6.050 -1.645 12.026 1.00 88.19 93 TYR A O 1
ATOM 744 N N . GLY A 1 94 ? 7.782 -0.438 12.786 1.00 86.75 94 GLY A N 1
ATOM 745 C CA . GLY A 1 94 ? 6.950 0.584 13.419 1.00 86.75 94 GLY A CA 1
ATOM 746 C C . GLY A 1 94 ? 6.069 1.348 12.436 1.00 86.75 94 GLY A C 1
ATOM 747 O O . GLY A 1 94 ? 4.884 1.549 12.705 1.00 86.75 94 GLY A O 1
ATOM 748 N N . HIS A 1 95 ? 6.597 1.713 11.263 1.00 87.19 95 HIS A N 1
ATOM 749 C CA . HIS A 1 95 ? 5.838 2.467 10.253 1.00 87.19 95 HIS A CA 1
ATOM 750 C C . HIS A 1 95 ? 4.696 1.647 9.634 1.00 87.19 95 HIS A C 1
ATOM 752 O O . HIS A 1 95 ? 3.582 2.139 9.459 1.00 87.19 95 HIS A O 1
ATOM 758 N N . LEU A 1 96 ? 4.925 0.368 9.346 1.00 92.50 96 LEU A N 1
ATOM 759 C CA . LEU A 1 96 ? 3.877 -0.526 8.852 1.00 92.50 96 LEU A CA 1
ATOM 760 C C . LEU A 1 96 ? 2.879 -0.898 9.952 1.00 92.50 96 LEU A C 1
ATOM 762 O O . LEU A 1 96 ? 1.683 -0.986 9.680 1.00 92.50 96 LEU A O 1
ATOM 766 N N . SER A 1 97 ? 3.334 -1.028 11.202 1.00 91.50 97 SER A N 1
ATOM 767 C CA . SER A 1 97 ? 2.443 -1.190 12.359 1.00 91.50 97 SER A CA 1
ATOM 768 C C . SER A 1 97 ? 1.544 0.033 12.559 1.00 91.50 97 SER A C 1
ATOM 770 O O . SER A 1 97 ? 0.384 -0.105 12.944 1.00 91.50 97 SER A O 1
ATOM 772 N N . TRP A 1 98 ? 2.043 1.232 12.249 1.00 88.88 98 TRP A N 1
ATOM 773 C CA . TRP A 1 98 ? 1.248 2.457 12.224 1.00 88.88 98 TRP A CA 1
ATOM 774 C C . TRP A 1 98 ? 0.170 2.436 11.134 1.00 88.88 98 TRP A C 1
ATOM 776 O O . TRP A 1 98 ? -0.989 2.737 11.427 1.00 88.88 98 TRP A O 1
ATOM 786 N N . HIS A 1 99 ? 0.502 2.002 9.914 1.00 93.00 99 HIS A N 1
ATOM 787 C CA . HIS A 1 99 ? -0.501 1.796 8.865 1.00 93.00 99 HIS A CA 1
ATOM 788 C C . HIS A 1 99 ? -1.559 0.764 9.274 1.00 93.00 99 HIS A C 1
ATOM 790 O O . HIS A 1 99 ? -2.750 1.027 9.120 1.00 93.00 99 HIS A O 1
ATOM 796 N N . LEU A 1 100 ? -1.150 -0.377 9.836 1.00 94.75 100 LEU A N 1
ATOM 797 C CA . LEU A 1 100 ? -2.095 -1.388 10.309 1.00 94.75 100 LEU A CA 1
ATOM 798 C C . LEU A 1 100 ? -2.987 -0.839 11.435 1.00 94.75 100 LEU A C 1
ATOM 800 O O . LEU A 1 100 ? -4.186 -1.075 11.429 1.00 94.75 100 LEU A O 1
ATOM 804 N N . SER A 1 101 ? -2.452 -0.028 12.349 1.00 91.62 101 SER A N 1
ATOM 805 C CA . SER A 1 101 ? -3.248 0.622 13.398 1.00 91.62 101 SER A CA 1
ATOM 806 C C . SER A 1 101 ? -4.333 1.547 12.827 1.00 91.62 101 SER A C 1
ATOM 808 O O . SER A 1 101 ? -5.476 1.505 13.278 1.00 91.62 101 SER A O 1
ATOM 810 N N . LEU A 1 102 ? -4.015 2.339 11.795 1.00 88.75 102 LEU A N 1
ATOM 811 C CA . LEU A 1 102 ? -5.011 3.150 11.080 1.00 88.75 102 LEU A CA 1
ATOM 812 C C . LEU A 1 102 ? -6.097 2.299 10.422 1.00 88.75 102 LEU A C 1
ATOM 814 O O . LEU A 1 102 ? -7.268 2.676 10.435 1.00 88.75 102 LEU A O 1
ATOM 818 N N . VAL A 1 103 ? -5.703 1.163 9.853 1.00 94.44 103 VAL A N 1
ATOM 819 C CA . VAL A 1 103 ? -6.622 0.202 9.246 1.00 94.44 103 VAL A CA 1
ATOM 820 C C . VAL A 1 103 ? -7.572 -0.378 10.293 1.00 94.44 103 VAL A C 1
ATOM 822 O O . VAL A 1 103 ? -8.781 -0.360 10.082 1.00 94.44 103 VAL A O 1
ATOM 825 N N . GLU A 1 104 ? -7.059 -0.808 11.447 1.00 94.75 104 GLU A N 1
ATOM 826 C CA . GLU A 1 104 ? -7.889 -1.330 12.538 1.00 94.75 104 GLU A CA 1
ATOM 827 C C . GLU A 1 104 ? -8.855 -0.256 13.083 1.00 94.75 104 GLU A C 1
ATOM 829 O O . GLU A 1 104 ? -10.031 -0.541 13.306 1.00 94.75 104 GLU A O 1
ATOM 834 N N . ILE A 1 105 ? -8.428 1.013 13.184 1.00 90.75 105 ILE A N 1
ATOM 835 C CA . ILE A 1 105 ? -9.326 2.134 13.532 1.00 90.75 105 ILE A CA 1
ATOM 836 C C . ILE A 1 105 ? -10.447 2.289 12.498 1.00 90.75 105 ILE A C 1
ATOM 838 O O . ILE A 1 105 ? -11.606 2.461 12.875 1.00 90.75 105 ILE A O 1
ATOM 842 N N . ALA A 1 106 ? -10.121 2.240 11.203 1.00 90.19 106 ALA A N 1
ATOM 843 C CA . ALA A 1 106 ? -11.101 2.394 10.128 1.00 90.19 106 ALA A CA 1
ATOM 844 C C . ALA A 1 106 ? -12.149 1.266 10.113 1.00 90.19 106 ALA A C 1
ATOM 846 O O . ALA A 1 106 ? -13.287 1.502 9.710 1.00 90.19 106 ALA A O 1
ATOM 847 N N . LEU A 1 107 ? -11.777 0.072 10.584 1.00 92.88 107 LEU A N 1
ATOM 848 C CA . LEU A 1 107 ? -12.659 -1.091 10.716 1.00 92.88 107 LEU A CA 1
ATOM 849 C C . LEU A 1 107 ? -13.411 -1.144 12.058 1.00 92.88 107 LEU A C 1
ATOM 851 O O . LEU A 1 107 ? -14.308 -1.966 12.222 1.00 92.88 107 LEU A O 1
ATOM 855 N N . GLY A 1 108 ? -13.087 -0.264 13.011 1.00 91.25 108 GLY A N 1
ATOM 856 C CA . GLY A 1 108 ? -13.691 -0.246 14.347 1.00 91.25 108 GLY A CA 1
ATOM 857 C C . GLY A 1 108 ? -13.060 -1.216 15.354 1.00 91.25 108 GLY A C 1
ATOM 858 O O . GLY A 1 108 ? -13.589 -1.368 16.451 1.00 91.25 108 GLY A O 1
ATOM 859 N N . HIS A 1 109 ? -11.927 -1.832 15.016 1.00 92.88 109 HIS A N 1
ATOM 860 C CA . HIS A 1 109 ? -11.143 -2.729 15.871 1.00 92.88 109 HIS A CA 1
ATOM 861 C C . HIS A 1 109 ? -10.209 -1.919 16.791 1.00 92.88 109 HIS A C 1
ATOM 863 O O . HIS A 1 109 ? -8.989 -1.842 16.608 1.00 92.88 109 HIS A O 1
ATOM 869 N N . LEU A 1 110 ? -10.800 -1.187 17.738 1.00 88.38 110 LEU A N 1
ATOM 870 C CA . LEU A 1 110 ? -10.069 -0.205 18.545 1.00 88.38 110 LEU A CA 1
ATOM 871 C C . LEU A 1 110 ? -9.077 -0.859 19.515 1.00 88.38 110 LEU A C 1
ATOM 873 O O . LEU A 1 110 ? -8.000 -0.303 19.748 1.00 88.38 110 LEU A O 1
ATOM 877 N N . GLU A 1 111 ? -9.406 -2.025 20.065 1.00 89.50 111 GLU A N 1
ATOM 878 C CA . GLU A 1 111 ? -8.534 -2.791 20.956 1.00 89.50 111 GLU A CA 1
ATOM 879 C C . GLU A 1 111 ? -7.251 -3.241 20.242 1.00 89.50 111 GLU A C 1
ATOM 881 O O . GLU A 1 111 ? -6.145 -3.040 20.758 1.00 89.50 111 GLU A O 1
ATOM 886 N N . GLU A 1 112 ? -7.379 -3.785 19.033 1.00 90.06 112 GLU A N 1
ATOM 887 C CA . GLU A 1 112 ? -6.272 -4.204 18.174 1.00 90.06 112 GLU A CA 1
ATOM 888 C C . GLU A 1 112 ? -5.394 -3.009 17.800 1.00 90.06 112 GLU A C 1
ATOM 890 O O . GLU A 1 112 ? -4.166 -3.056 17.936 1.00 90.06 112 GLU A O 1
ATOM 895 N N . ALA A 1 113 ? -6.020 -1.898 17.406 1.00 88.06 113 ALA A N 1
ATOM 896 C CA . ALA A 1 113 ? -5.306 -0.674 17.086 1.00 88.06 113 ALA A CA 1
ATOM 897 C C . ALA A 1 113 ? -4.493 -0.158 18.289 1.00 88.06 113 ALA A C 1
ATOM 899 O O . ALA A 1 113 ? -3.324 0.213 18.133 1.00 88.06 113 ALA A O 1
ATOM 900 N N . GLN A 1 114 ? -5.080 -0.182 19.494 1.00 82.81 114 GLN A N 1
ATOM 901 C CA . GLN A 1 114 ? -4.423 0.193 20.749 1.00 82.81 114 GLN A CA 1
ATOM 902 C C . GLN A 1 114 ? -3.232 -0.707 21.072 1.00 82.81 114 GLN A C 1
ATOM 904 O O . GLN A 1 114 ? -2.192 -0.212 21.521 1.00 82.81 114 GLN A O 1
ATOM 90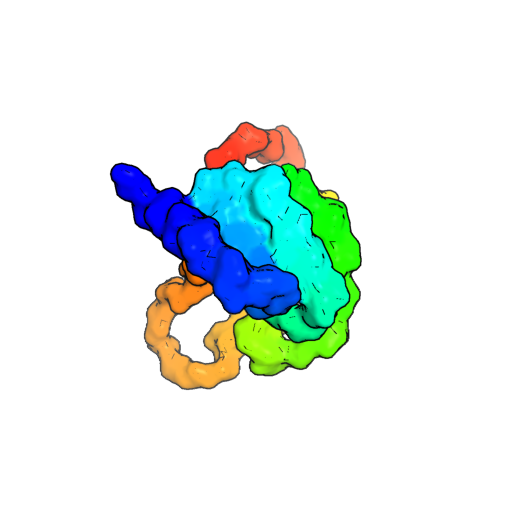9 N N . GLN A 1 115 ? -3.372 -2.013 20.851 1.00 85.19 115 GLN A N 1
ATOM 910 C CA . GLN A 1 115 ? -2.299 -2.971 21.082 1.00 85.19 115 GLN A CA 1
ATOM 911 C C . GLN A 1 115 ? -1.112 -2.707 20.148 1.00 85.19 115 GLN A C 1
ATOM 913 O O . GLN A 1 115 ? 0.016 -2.570 20.625 1.00 85.19 115 GLN A O 1
ATOM 918 N N . LEU A 1 116 ? -1.366 -2.512 18.849 1.00 83.19 116 LEU A N 1
ATOM 919 C CA . LEU A 1 116 ? -0.331 -2.189 17.858 1.00 83.19 116 LEU A CA 1
ATOM 920 C C . LEU A 1 116 ? 0.452 -0.921 18.222 1.00 83.19 116 LEU A C 1
ATOM 922 O O . LEU A 1 116 ? 1.683 -0.897 18.155 1.00 83.19 116 LEU A O 1
ATOM 926 N N . TYR A 1 117 ? -0.243 0.125 18.673 1.00 73.12 117 TYR A N 1
ATOM 927 C CA . TYR A 1 117 ? 0.402 1.368 19.096 1.00 73.12 117 TYR A CA 1
ATOM 928 C C . TYR A 1 117 ? 1.296 1.188 20.325 1.00 73.12 117 TYR A C 1
ATOM 930 O O . TYR A 1 117 ? 2.411 1.716 20.369 1.00 73.12 117 TYR A O 1
ATOM 938 N N . ARG A 1 118 ? 0.840 0.427 21.327 1.00 76.19 118 ARG A N 1
ATOM 939 C CA . ARG A 1 118 ? 1.646 0.149 22.524 1.00 76.19 118 ARG A CA 1
ATOM 940 C C . ARG A 1 118 ? 2.885 -0.682 22.207 1.00 76.19 118 ARG A C 1
ATOM 942 O O . ARG A 1 118 ? 3.941 -0.388 22.761 1.00 76.19 118 ARG A O 1
ATOM 949 N N . ASP A 1 119 ? 2.757 -1.676 21.336 1.00 75.00 119 ASP A N 1
ATOM 950 C CA . ASP A 1 119 ? 3.797 -2.684 21.139 1.00 75.00 119 ASP A CA 1
ATOM 951 C C . ASP A 1 119 ? 4.861 -2.267 20.132 1.00 75.00 119 ASP A C 1
ATOM 953 O O . ASP A 1 119 ? 6.044 -2.543 20.348 1.00 75.00 119 ASP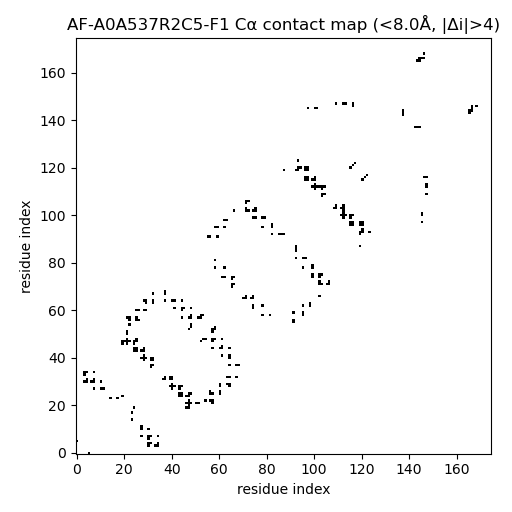 A O 1
ATOM 957 N N . ALA A 1 120 ? 4.452 -1.626 19.039 1.00 69.50 120 ALA A N 1
ATOM 958 C CA . ALA A 1 120 ? 5.338 -1.286 17.932 1.00 69.50 120 ALA A CA 1
ATOM 959 C C . ALA A 1 120 ? 5.761 0.185 17.968 1.00 69.50 120 ALA A C 1
ATOM 961 O O . ALA A 1 120 ? 6.935 0.499 17.826 1.00 69.50 120 ALA A O 1
ATOM 962 N N . ILE A 1 121 ? 4.818 1.092 18.226 1.00 63.34 121 ILE A N 1
ATOM 963 C CA . ILE A 1 121 ? 5.046 2.533 18.041 1.00 63.34 121 ILE A CA 1
ATOM 964 C C . ILE A 1 121 ? 5.653 3.164 19.302 1.00 63.34 121 ILE A C 1
ATOM 966 O O . ILE A 1 121 ? 6.561 3.990 19.222 1.00 63.34 121 ILE A O 1
ATOM 970 N N . ARG A 1 122 ? 5.206 2.751 20.496 1.00 54.50 122 ARG A N 1
ATOM 971 C CA . ARG A 1 122 ? 5.755 3.258 21.769 1.00 54.50 122 ARG A CA 1
ATOM 972 C C . ARG A 1 122 ? 7.133 2.675 22.108 1.00 54.50 122 ARG A C 1
ATOM 974 O O . ARG A 1 122 ? 7.925 3.338 22.782 1.00 54.50 122 ARG A O 1
ATOM 981 N N . THR A 1 123 ? 7.416 1.450 21.669 1.00 48.72 123 THR A N 1
ATOM 982 C CA . THR A 1 123 ? 8.667 0.741 21.987 1.00 48.72 123 THR A CA 1
ATOM 983 C C . THR A 1 123 ? 9.844 1.253 21.154 1.00 48.72 123 THR A C 1
ATOM 985 O O . THR A 1 123 ? 10.930 1.435 21.700 1.00 48.72 123 THR A O 1
ATOM 988 N N . GLU A 1 124 ? 9.631 1.598 19.879 1.00 46.94 124 GLU A N 1
ATOM 989 C CA . GLU A 1 124 ? 10.669 2.220 19.039 1.00 46.94 124 GLU A CA 1
ATOM 990 C C . GLU A 1 124 ? 11.132 3.585 19.572 1.00 46.94 124 GLU A C 1
ATOM 992 O O . GLU A 1 124 ? 12.290 3.954 19.403 1.00 46.94 124 GLU A O 1
ATOM 997 N N . ALA A 1 125 ? 10.289 4.301 20.324 1.00 44.78 125 ALA A N 1
ATOM 998 C CA . ALA A 1 125 ? 10.688 5.541 20.992 1.00 44.78 125 ALA A CA 1
ATOM 999 C C . ALA A 1 125 ? 11.705 5.343 22.141 1.00 44.78 125 ALA A C 1
ATOM 1001 O O . ALA A 1 125 ? 12.249 6.329 22.634 1.00 44.78 125 ALA A O 1
ATOM 1002 N N . HIS A 1 126 ? 11.957 4.103 22.589 1.00 30.70 126 HIS A N 1
ATOM 1003 C CA . HIS A 1 126 ? 12.821 3.801 23.742 1.00 30.70 126 HIS A CA 1
ATOM 1004 C C . HIS A 1 126 ? 14.108 3.034 23.395 1.00 30.70 126 HIS A C 1
ATOM 1006 O O . HIS A 1 126 ? 15.000 2.939 24.241 1.00 30.70 126 HIS A O 1
ATOM 1012 N N . ALA A 1 127 ? 14.260 2.517 22.174 1.00 31.89 127 ALA A N 1
ATOM 1013 C CA . ALA A 1 127 ? 15.449 1.773 21.764 1.00 31.89 127 ALA A CA 1
ATOM 1014 C C . ALA A 1 127 ? 16.466 2.678 21.041 1.00 31.89 127 ALA A C 1
ATOM 1016 O O . ALA A 1 127 ? 16.631 2.603 19.829 1.00 31.89 127 ALA A O 1
ATOM 1017 N N . GLY A 1 128 ? 17.172 3.519 21.812 1.00 30.91 128 GLY A N 1
ATOM 1018 C CA . GLY A 1 128 ? 18.439 4.136 21.388 1.00 30.91 128 GLY A CA 1
ATOM 1019 C C . GLY A 1 128 ? 18.540 5.661 21.518 1.00 30.91 128 GLY A C 1
ATOM 1020 O O . GLY A 1 128 ? 18.319 6.382 20.555 1.00 30.91 128 GLY A O 1
ATOM 1021 N N . GLY A 1 129 ? 19.022 6.139 22.673 1.00 26.61 129 GLY A N 1
ATOM 1022 C CA . GLY A 1 129 ? 19.705 7.438 22.801 1.00 26.61 129 GLY A CA 1
ATOM 1023 C C . GLY A 1 129 ? 18.849 8.653 23.199 1.00 26.61 129 GLY A C 1
ATOM 1024 O O . GLY A 1 129 ? 17.809 8.915 22.619 1.00 26.61 129 GLY A O 1
ATOM 1025 N N . SER A 1 130 ? 19.343 9.384 24.209 1.00 24.53 130 SER A N 1
ATOM 1026 C CA . SER A 1 130 ? 19.001 10.731 24.725 1.00 24.53 130 SER A CA 1
ATOM 1027 C C . SER A 1 130 ? 17.690 11.434 24.282 1.00 24.53 130 SER A C 1
ATOM 1029 O O . SER A 1 130 ? 17.454 11.630 23.088 1.00 24.53 130 SER A O 1
ATOM 1031 N N . PRO A 1 131 ? 16.882 11.975 25.224 1.00 34.44 131 PRO A N 1
ATOM 1032 C CA . PRO A 1 131 ? 15.582 12.569 24.928 1.00 34.44 131 PRO A CA 1
ATOM 1033 C C . PRO A 1 131 ? 15.749 13.922 24.230 1.00 34.44 131 PRO A C 1
ATOM 1035 O O . PRO A 1 131 ? 15.915 14.965 24.862 1.00 34.44 131 PRO A O 1
ATOM 1038 N N . SER A 1 132 ? 15.674 13.930 22.903 1.00 26.47 132 SER A N 1
ATOM 1039 C CA . SER A 1 132 ? 15.584 15.170 22.139 1.00 26.47 132 SER A CA 1
ATOM 1040 C C . SER A 1 132 ? 14.496 15.075 21.071 1.00 26.47 132 SER A C 1
ATOM 1042 O O . SER A 1 132 ? 14.630 14.402 20.062 1.00 26.47 132 SER A O 1
ATOM 1044 N N . ARG A 1 133 ? 13.410 15.817 21.325 1.00 26.80 133 ARG A N 1
ATOM 1045 C CA . ARG A 1 133 ? 12.339 16.192 20.385 1.00 26.80 133 ARG A CA 1
ATOM 1046 C C . ARG A 1 133 ? 11.589 15.014 19.754 1.00 26.80 133 ARG A C 1
ATOM 1048 O O . ARG A 1 133 ? 11.834 14.627 18.617 1.00 26.80 133 ARG A O 1
ATOM 1055 N N . GLY A 1 134 ? 10.557 14.567 20.472 1.00 30.25 134 GLY A N 1
ATOM 1056 C CA . GLY A 1 134 ? 9.407 13.909 19.859 1.00 30.25 134 GLY A CA 1
ATOM 1057 C C . GLY A 1 134 ? 8.884 14.718 18.665 1.00 30.25 134 GLY A C 1
ATOM 1058 O O . GLY A 1 134 ? 8.919 15.950 18.674 1.00 30.25 134 GLY A O 1
ATOM 1059 N N . ALA A 1 135 ? 8.418 13.989 17.653 1.00 36.28 135 ALA A N 1
ATOM 1060 C CA . ALA A 1 135 ? 8.149 14.417 16.282 1.00 36.28 135 ALA A CA 1
ATOM 1061 C C . ALA A 1 135 ? 9.408 14.556 15.409 1.00 36.28 135 ALA A C 1
ATOM 1063 O O . ALA A 1 135 ? 10.088 15.585 15.431 1.00 36.28 135 ALA A O 1
ATOM 1064 N N . ARG A 1 136 ? 9.657 13.529 14.579 1.00 34.44 136 ARG A N 1
ATOM 1065 C CA . ARG A 1 136 ? 9.920 13.644 13.127 1.00 34.44 136 ARG A CA 1
ATOM 1066 C C . ARG A 1 136 ? 10.399 12.309 12.539 1.00 34.44 136 ARG A C 1
ATOM 1068 O O . ARG A 1 136 ? 11.588 12.110 12.345 1.00 34.44 136 ARG A O 1
ATOM 1075 N N . TYR A 1 137 ? 9.454 11.450 12.173 1.00 30.72 137 TYR A N 1
ATOM 1076 C CA . TYR A 1 137 ? 9.525 10.754 10.887 1.00 30.72 137 TYR A CA 1
ATOM 1077 C C . TYR A 1 137 ? 8.097 10.381 10.464 1.00 30.72 137 TYR A C 1
ATOM 1079 O O . TYR A 1 137 ? 7.550 9.369 10.875 1.00 30.72 137 TYR A O 1
ATOM 1087 N N . SER A 1 138 ? 7.451 11.275 9.713 1.00 37.78 138 SER A N 1
ATOM 1088 C CA . SER A 1 138 ? 6.380 10.895 8.790 1.00 37.78 138 SER A CA 1
ATOM 1089 C C . SER A 1 138 ? 6.961 11.185 7.408 1.00 37.78 138 SER A C 1
ATOM 1091 O O . SER A 1 138 ? 7.158 12.363 7.094 1.00 37.78 138 SER A O 1
ATOM 1093 N N . PRO A 1 139 ? 7.336 10.165 6.614 1.00 34.34 139 PRO A N 1
ATOM 1094 C CA . PRO A 1 139 ? 7.902 10.380 5.279 1.00 34.34 139 PRO A CA 1
ATOM 1095 C C . PRO A 1 139 ? 6.893 11.034 4.324 1.00 34.34 139 PRO A C 1
ATOM 1097 O O . PRO A 1 139 ? 7.265 11.587 3.297 1.00 34.34 139 PRO A O 1
ATOM 1100 N N . CYS A 1 140 ? 5.608 10.976 4.673 1.00 40.59 140 CYS A N 1
ATOM 1101 C CA . CYS A 1 140 ? 4.489 11.363 3.839 1.00 40.59 140 CYS A CA 1
ATOM 1102 C C . CYS A 1 140 ? 3.798 12.593 4.449 1.00 40.59 140 CYS A C 1
ATOM 1104 O O . CYS A 1 140 ? 3.137 12.519 5.485 1.00 40.59 140 CYS A O 1
ATOM 1106 N N . GLY A 1 141 ? 3.894 13.745 3.777 1.00 36.53 141 GLY A N 1
ATOM 1107 C CA . GLY A 1 141 ? 3.280 15.006 4.224 1.00 36.53 141 GLY A CA 1
ATOM 1108 C C . GLY A 1 141 ? 1.742 14.989 4.332 1.00 36.53 141 GLY A C 1
ATOM 1109 O O . GLY A 1 141 ? 1.164 15.936 4.864 1.00 36.53 141 GLY A O 1
ATOM 1110 N N . ARG A 1 142 ? 1.075 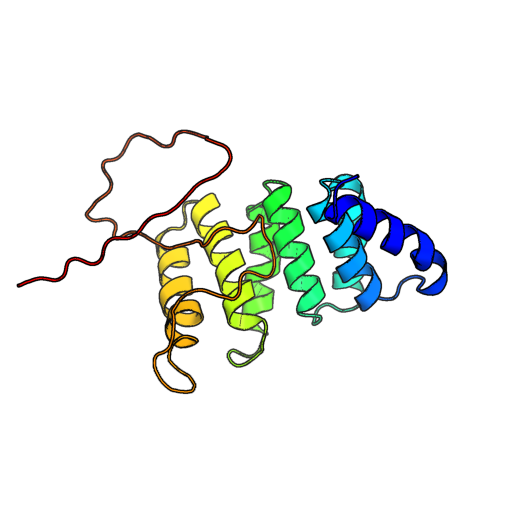13.926 3.852 1.00 41.69 142 ARG A N 1
ATOM 1111 C CA . ARG A 1 142 ? -0.378 13.680 3.996 1.00 41.69 142 ARG A CA 1
ATOM 1112 C C . ARG A 1 142 ? -0.744 12.698 5.114 1.00 41.69 142 ARG A C 1
ATOM 1114 O O . ARG A 1 142 ? -1.894 12.658 5.539 1.00 41.69 142 ARG A O 1
ATOM 1121 N N . CYS A 1 143 ? 0.233 11.976 5.644 1.00 40.59 143 CYS A N 1
ATOM 1122 C CA . CYS A 1 143 ? 0.056 10.930 6.637 1.00 40.59 143 CYS A CA 1
ATOM 1123 C C . CYS A 1 143 ? 0.239 11.540 8.034 1.00 40.59 143 CYS A C 1
ATOM 1125 O O . CYS A 1 143 ? 1.335 11.539 8.602 1.00 40.59 143 CYS A O 1
ATOM 1127 N N . ARG A 1 144 ? -0.818 12.169 8.566 1.00 38.97 144 ARG A N 1
ATOM 1128 C CA . ARG A 1 144 ? -0.818 12.713 9.935 1.00 38.97 144 ARG A CA 1
ATOM 1129 C C . ARG A 1 144 ? -0.960 11.583 10.955 1.00 38.97 144 ARG A C 1
ATOM 1131 O O . ARG A 1 144 ? -1.741 10.666 10.750 1.00 38.97 144 ARG A O 1
ATOM 1138 N N . ALA A 1 145 ? -0.210 11.682 12.051 1.00 38.97 145 ALA A N 1
ATOM 1139 C CA . ALA A 1 145 ? -0.091 10.662 13.088 1.00 38.97 145 ALA A CA 1
ATOM 1140 C C . ALA A 1 145 ? -1.446 10.137 13.610 1.00 38.97 145 ALA A C 1
ATOM 1142 O O . ALA A 1 145 ? -2.230 10.884 14.192 1.00 38.97 145 ALA A O 1
ATOM 1143 N N . ALA A 1 146 ? -1.671 8.831 13.459 1.00 37.44 146 ALA A N 1
ATOM 1144 C CA . ALA A 1 146 ? -2.577 8.061 14.302 1.00 37.44 146 ALA A CA 1
ATOM 1145 C C . ALA A 1 146 ? -2.088 8.059 15.754 1.00 37.44 146 ALA A C 1
ATOM 1147 O O . ALA A 1 146 ? -0.927 7.746 16.021 1.00 37.44 146 ALA A O 1
ATOM 1148 N N . ALA A 1 147 ? -2.976 8.342 16.693 1.00 42.59 147 ALA A N 1
ATOM 1149 C CA . ALA A 1 147 ? -2.799 7.894 18.062 1.00 42.59 147 ALA A CA 1
ATOM 1150 C C . ALA A 1 147 ? -4.168 7.510 18.641 1.00 42.59 147 ALA A C 1
ATOM 1152 O O . ALA A 1 147 ? -5.211 7.851 18.078 1.00 42.59 147 ALA A O 1
ATOM 1153 N N . LEU A 1 148 ? -4.159 6.723 19.715 1.00 39.09 148 LEU A N 1
ATOM 1154 C CA . LEU A 1 148 ? -5.329 6.000 20.216 1.00 39.09 148 LEU A CA 1
ATOM 1155 C C . LEU A 1 148 ? -5.787 6.514 21.574 1.00 39.09 148 LEU A C 1
ATOM 1157 O O . LEU A 1 148 ? -4.969 6.775 22.454 1.00 39.09 148 LEU A O 1
ATOM 1161 N N . VAL A 1 149 ? -7.104 6.657 21.728 1.00 43.72 149 VAL A N 1
ATOM 1162 C CA . VAL A 1 149 ? -7.750 7.212 22.924 1.00 43.72 149 VAL A CA 1
ATOM 1163 C C . VAL A 1 149 ? -8.215 6.084 23.847 1.00 43.72 149 VAL A C 1
ATOM 1165 O O . VAL A 1 149 ? -8.686 5.048 23.381 1.00 43.72 149 VAL A O 1
ATOM 1168 N N . ASP A 1 150 ? -8.100 6.316 25.155 1.00 36.19 150 ASP A N 1
ATOM 1169 C CA . ASP A 1 150 ? -8.729 5.523 26.213 1.00 36.19 150 ASP A CA 1
ATOM 1170 C C . ASP A 1 150 ? -10.268 5.583 26.094 1.00 36.19 150 ASP A C 1
ATOM 1172 O O . ASP A 1 150 ? -10.866 6.655 25.952 1.00 36.19 150 ASP A O 1
ATOM 1176 N N . HIS A 1 151 ? -10.910 4.417 26.165 1.00 38.56 151 HIS A N 1
ATOM 1177 C CA . HIS A 1 151 ? -12.348 4.211 25.983 1.00 38.56 151 HIS A CA 1
ATOM 1178 C C . HIS A 1 151 ? -13.201 4.898 27.072 1.00 38.56 151 HIS A C 1
ATOM 1180 O O . HIS A 1 151 ? -14.418 5.030 26.928 1.00 38.56 151 HIS A O 1
ATOM 1186 N N . SER A 1 152 ? -12.572 5.382 28.150 1.00 33.78 152 SER A N 1
ATOM 1187 C CA . SER A 1 152 ? -13.224 6.111 29.244 1.00 33.78 152 SER A CA 1
ATOM 1188 C C . SER A 1 152 ? -13.723 7.523 28.874 1.00 33.78 152 SER A C 1
ATOM 1190 O O . SER A 1 152 ? -14.473 8.123 29.648 1.00 33.78 152 SER A O 1
ATOM 1192 N N . LEU A 1 153 ? -13.356 8.060 27.699 1.00 37.09 153 LEU A N 1
ATOM 1193 C CA . LEU A 1 153 ? -13.645 9.451 27.302 1.00 37.09 153 LEU A CA 1
ATOM 1194 C C . LEU A 1 153 ? -14.591 9.619 26.094 1.00 37.09 153 LEU A C 1
ATOM 1196 O O . LEU A 1 153 ? -14.903 10.756 25.733 1.00 37.09 153 LEU A O 1
ATOM 1200 N N . VAL A 1 154 ? -15.091 8.541 25.479 1.00 36.03 154 VAL A N 1
ATOM 1201 C CA . VAL A 1 154 ? -15.970 8.627 24.294 1.00 36.03 154 VAL A CA 1
ATOM 1202 C C . VAL A 1 154 ? -17.434 8.406 24.682 1.00 36.03 154 VAL A C 1
ATOM 1204 O O . VAL A 1 154 ? -17.828 7.316 25.090 1.00 36.03 154 VAL A O 1
ATOM 1207 N N . ARG A 1 155 ? -18.276 9.438 24.520 1.00 26.05 155 ARG A N 1
ATOM 1208 C CA . ARG A 1 155 ? -19.739 9.262 24.506 1.00 26.05 155 ARG A CA 1
ATOM 1209 C C . ARG A 1 155 ? -20.159 8.647 23.163 1.00 26.05 155 ARG A C 1
ATOM 1211 O O . ARG A 1 155 ? -19.710 9.140 22.126 1.00 26.05 155 ARG A O 1
ATOM 1218 N N . PRO A 1 156 ? -21.034 7.629 23.145 1.00 26.86 156 PRO A N 1
ATOM 1219 C CA . PRO A 1 156 ? -21.478 7.016 21.900 1.00 26.86 156 PRO A CA 1
ATOM 1220 C C . PRO A 1 156 ? -22.357 8.010 21.126 1.00 26.86 156 PRO A C 1
ATOM 1222 O O . PRO A 1 156 ? -23.381 8.446 21.650 1.00 26.86 156 PRO A O 1
ATOM 1225 N N . GLY A 1 157 ? -21.972 8.387 19.897 1.00 26.06 157 GLY A N 1
ATOM 1226 C CA . GLY A 1 157 ? -22.931 9.023 18.982 1.00 26.06 157 GLY A CA 1
ATOM 1227 C C . GLY A 1 157 ? -22.467 10.029 17.924 1.00 26.06 157 GLY A C 1
ATOM 1228 O O . GLY A 1 157 ? -23.336 10.489 17.193 1.00 26.06 157 GLY A O 1
ATOM 1229 N N . VAL A 1 158 ? -21.187 10.397 17.769 1.00 28.42 158 VAL A N 1
ATOM 1230 C CA . VAL A 1 158 ? -20.808 11.359 16.702 1.00 28.42 158 VAL A CA 1
ATOM 1231 C C . VAL A 1 158 ? -19.529 10.944 15.972 1.00 28.42 158 VAL A C 1
ATOM 1233 O O . VAL A 1 158 ? -18.440 11.421 16.271 1.00 28.42 158 VAL A O 1
ATOM 1236 N N . PHE A 1 159 ? -19.671 10.079 14.965 1.00 30.98 159 PHE A N 1
ATOM 1237 C CA . PHE A 1 159 ? -18.698 9.952 13.876 1.00 30.98 159 PHE A CA 1
ATOM 1238 C C . PHE A 1 159 ? -19.129 10.894 12.745 1.00 30.98 159 PHE A C 1
ATOM 1240 O O . PHE A 1 159 ? -19.971 10.548 11.918 1.00 30.98 159 PHE A O 1
ATOM 1247 N N . HIS A 1 160 ? -18.578 12.108 12.702 1.00 26.08 160 HIS A N 1
ATOM 1248 C CA . HIS A 1 160 ? -18.693 12.943 11.507 1.00 26.08 160 HIS A CA 1
ATOM 1249 C C . HIS A 1 160 ? -17.582 12.565 10.523 1.00 26.08 160 HIS A C 1
ATOM 1251 O O . HIS A 1 160 ? -16.404 12.775 10.804 1.00 26.08 160 HIS A O 1
ATOM 1257 N N . ARG A 1 161 ? -17.963 12.032 9.351 1.00 34.12 161 ARG A N 1
ATOM 1258 C CA . ARG A 1 161 ? -17.094 11.971 8.166 1.00 34.12 161 ARG A CA 1
ATOM 1259 C C . ARG A 1 161 ? -16.621 13.393 7.848 1.00 34.12 161 ARG A C 1
ATOM 1261 O O . ARG A 1 161 ? -17.383 14.176 7.287 1.00 34.12 161 ARG A O 1
ATOM 1268 N N . GLN A 1 162 ? -15.380 13.722 8.186 1.00 24.89 162 GLN A N 1
ATOM 1269 C CA . GLN A 1 162 ? -14.670 14.854 7.598 1.00 24.89 162 GLN A CA 1
ATOM 1270 C C . GLN A 1 162 ? -13.351 14.372 6.984 1.00 24.89 162 GLN A C 1
ATOM 1272 O O . GLN A 1 162 ? -12.672 13.538 7.588 1.00 24.89 162 GLN A O 1
ATOM 1277 N N . PRO A 1 163 ? -12.976 14.872 5.794 1.00 28.45 163 PRO A N 1
ATOM 1278 C CA . PRO A 1 163 ? -11.686 14.571 5.196 1.00 28.45 163 PRO A CA 1
ATOM 1279 C C . PRO A 1 163 ? -10.598 15.304 5.994 1.00 28.45 163 PRO A C 1
ATOM 1281 O O . PRO A 1 163 ? -10.590 16.530 6.062 1.00 28.45 163 PRO A O 1
ATOM 1284 N N . GLY A 1 164 ? -9.694 14.549 6.623 1.00 30.56 164 GLY A N 1
ATOM 1285 C CA . GLY A 1 164 ? -8.583 15.100 7.409 1.00 30.56 164 GLY A CA 1
ATOM 1286 C C . GLY A 1 164 ? -8.714 14.915 8.920 1.00 30.56 164 GLY A C 1
ATOM 1287 O O . GLY A 1 164 ? -8.586 15.885 9.665 1.00 30.56 164 GLY A O 1
ATOM 1288 N N . ILE A 1 165 ? -8.932 13.681 9.388 1.00 33.56 165 ILE A N 1
ATOM 1289 C CA . ILE A 1 165 ? -8.913 13.378 10.825 1.00 33.56 165 ILE A CA 1
ATOM 1290 C C . ILE A 1 165 ? -7.555 13.787 11.420 1.00 33.56 165 ILE A C 1
ATOM 1292 O O . ILE A 1 165 ? -6.500 13.238 11.105 1.00 33.56 165 ILE A O 1
ATOM 1296 N N . VAL A 1 166 ? -7.617 14.800 12.284 1.00 30.52 166 VAL A N 1
ATOM 1297 C CA . VAL A 1 166 ? -6.568 15.241 13.200 1.00 30.52 166 VAL A CA 1
ATOM 1298 C C . VAL A 1 166 ? -6.856 14.586 14.544 1.00 30.52 166 VAL A C 1
ATOM 1300 O O . VAL A 1 166 ? -7.952 14.751 15.075 1.00 30.52 166 VAL A O 1
ATOM 1303 N N . ILE A 1 167 ? -5.873 13.889 15.113 1.00 36.09 167 ILE A N 1
ATOM 1304 C CA . ILE A 1 167 ? -5.974 13.326 16.462 1.00 36.09 167 ILE A CA 1
ATOM 1305 C C . ILE A 1 167 ? -4.995 14.078 17.380 1.00 36.09 167 ILE A C 1
ATOM 1307 O O . ILE A 1 167 ? -3.790 14.091 17.135 1.00 36.09 167 ILE A O 1
ATOM 1311 N N . VAL A 1 168 ? -5.523 14.763 18.403 1.00 34.81 168 VAL A N 1
ATOM 1312 C CA . VAL A 1 168 ? -4.773 15.560 19.398 1.00 34.81 168 VAL A CA 1
ATOM 1313 C C . VAL A 1 168 ? -4.842 14.860 20.758 1.00 34.81 168 VAL A C 1
ATOM 1315 O O . VAL A 1 168 ? -5.925 14.464 21.181 1.00 34.81 168 VAL A O 1
ATOM 1318 N N . PHE A 1 169 ? -3.706 14.757 21.460 1.00 40.84 169 PHE A N 1
ATOM 1319 C CA . PHE A 1 169 ? -3.594 14.139 22.789 1.00 40.84 169 PHE A CA 1
ATOM 1320 C C . PHE A 1 169 ? -3.193 15.162 23.842 1.00 40.84 169 PHE A C 1
ATOM 1322 O O . PHE A 1 169 ? -2.262 15.937 23.636 1.00 40.84 169 PHE A O 1
ATOM 1329 N N . TYR A 1 170 ? -3.839 15.096 25.004 1.00 26.70 170 TYR A N 1
ATOM 1330 C CA . TYR A 1 170 ? -3.366 15.729 26.229 1.00 26.70 170 TYR A CA 1
ATOM 1331 C C . TYR A 1 170 ? -2.968 14.645 27.229 1.00 26.70 170 TYR A C 1
ATOM 1333 O O . TYR A 1 170 ? -3.773 13.779 27.566 1.00 26.70 170 TYR A O 1
ATOM 1341 N N . SER A 1 171 ? -1.737 14.720 27.733 1.00 28.75 171 SER A N 1
ATOM 1342 C CA . SER A 1 171 ? -1.358 14.034 28.967 1.00 28.75 171 SER A CA 1
ATOM 1343 C C . SER A 1 171 ? -1.929 14.834 30.132 1.00 28.75 171 SER A C 1
ATOM 1345 O O . SER A 1 171 ? -1.635 16.026 30.251 1.00 28.75 171 SER A O 1
ATOM 1347 N N . ARG A 1 172 ? -2.718 14.212 31.015 1.00 28.48 172 ARG A N 1
ATOM 1348 C CA . ARG A 1 172 ? -2.889 14.784 32.353 1.00 28.48 172 ARG A CA 1
ATOM 1349 C C . ARG A 1 172 ? -1.560 14.619 33.082 1.00 28.48 172 ARG A C 1
ATOM 1351 O O . ARG A 1 172 ? -1.179 13.514 33.448 1.00 28.48 172 ARG A O 1
ATOM 1358 N N . SER A 1 173 ? -0.865 15.727 33.291 1.00 32.66 173 SER A N 1
ATOM 1359 C CA . SER A 1 173 ? 0.023 15.860 34.440 1.00 32.66 173 SER A CA 1
ATOM 1360 C C . SER A 1 173 ? -0.889 15.870 35.667 1.00 32.66 173 SER A C 1
ATOM 1362 O O . SER A 1 173 ? -1.608 16.845 35.884 1.00 32.66 173 SER A O 1
ATOM 1364 N N . HIS A 1 174 ? -0.974 14.764 36.402 1.00 28.98 174 HIS A N 1
ATOM 1365 C CA . HIS A 1 174 ? -1.617 14.783 37.718 1.00 28.98 174 HIS A CA 1
ATOM 1366 C C . HIS A 1 174 ? -0.639 15.359 38.758 1.00 28.98 174 HIS A C 1
ATOM 1368 O O . HIS A 1 174 ? 0.568 15.216 38.563 1.00 28.98 174 HIS A O 1
ATOM 1374 N N . PRO A 1 175 ? -1.166 16.077 39.770 1.00 40.09 175 PRO A N 1
ATOM 1375 C CA . PRO A 1 175 ? -0.437 17.054 40.586 1.00 40.09 175 PRO A CA 1
ATOM 1376 C C . PRO A 1 175 ? 0.635 16.466 41.504 1.00 40.09 175 PRO A C 1
ATOM 1378 O O . PRO A 1 175 ? 0.494 15.292 41.913 1.00 40.09 175 PRO A O 1
#

Secondary structure (DSSP, 8-state):
--HHHHHHHHHHHHGGGTTT-HHHHHHHHHHHHHTT-HHHHHHHHHHHHHH-TT-HHHHHHHHHHHHHHT-HHHHHHHHHHHHHHS-TTSTTHHHHHHHHHHHHHHHT-HHHHHHHIIIIIHHHTTSSS----S----SSTT-PPP----GGG--SS-----SS-----------

Radius of gyration: 17.61 Å; Cα contacts (8 Å, |Δi|>4): 178; chains: 1; bounding box: 43×35×60 Å

Sequence (175 aa):
LGQKHQIAELMDSIAPHFGDDYWFLSYHAMALSEDGQLAEARPKIERSVALNPKNAHGAHGFAHVCYESGEPDTARAFLLPWLAEYPRDGFFYGHLSWHLSLVEIALGHLEEAQQLYRDAIRTEAHAGGSPSRGARYSPCGRCRAAALVDHSLVRPGVFHRQPGIVIVFYSRSHP